Protein AF-Q30DN9-F1 (afdb_monomer_lite)

Foldseek 3Di:
DPPPDDDDDPPDDDDDDDDDDLQPDDVVVPRHHLPPPQADCPDPDCSHQCNSNDPPGDDDDDPPPD

pLDDT: mean 85.09, std 11.82, range [47.91, 95.56]

Structure (mmCIF, N/CA/C/O backbone):
data_AF-Q30DN9-F1
#
_entry.id   AF-Q30DN9-F1
#
loop_
_atom_site.group_PDB
_atom_site.id
_atom_site.type_symbol
_atom_site.lab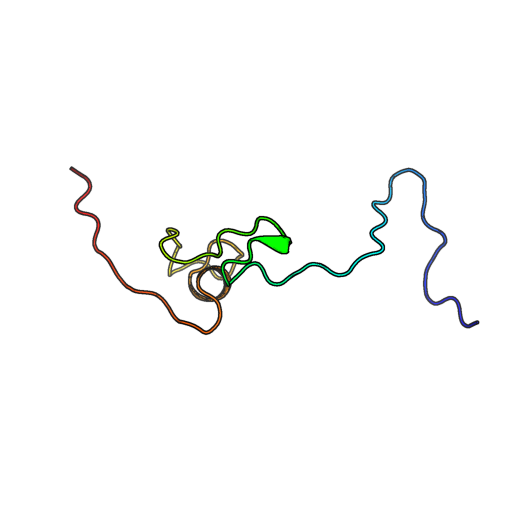el_atom_id
_atom_site.label_alt_id
_atom_site.label_comp_id
_atom_site.label_asym_id
_atom_site.label_entity_id
_atom_site.label_seq_id
_atom_site.pdbx_PDB_ins_code
_atom_site.Cartn_x
_atom_site.Cartn_y
_atom_site.Cartn_z
_atom_site.occupancy
_atom_site.B_iso_or_equiv
_atom_site.auth_seq_id
_atom_site.auth_comp_id
_atom_site.auth_asym_id
_atom_site.auth_atom_id
_atom_site.pdbx_PDB_model_num
ATOM 1 N N . CYS A 1 1 ? 15.207 15.665 -24.999 1.00 57.56 1 CYS A N 1
ATOM 2 C CA . CYS A 1 1 ? 14.791 14.846 -23.843 1.00 57.56 1 CYS A CA 1
ATOM 3 C C . CYS A 1 1 ? 15.467 15.367 -22.584 1.00 57.56 1 CYS A C 1
ATOM 5 O O . CYS A 1 1 ? 16.686 15.320 -22.497 1.00 57.56 1 CYS A O 1
ATOM 7 N N . HIS A 1 2 ? 14.701 15.943 -21.660 1.00 53.41 2 HIS A N 1
ATOM 8 C CA . HIS A 1 2 ? 15.222 16.502 -20.413 1.00 53.41 2 HIS A CA 1
ATOM 9 C C . HIS A 1 2 ? 15.338 15.359 -19.392 1.00 53.41 2 HIS A C 1
ATOM 11 O O . HIS A 1 2 ? 14.343 14.971 -18.784 1.00 53.41 2 HIS A O 1
ATOM 17 N N . SER A 1 3 ? 16.526 14.753 -19.287 1.00 67.12 3 SER A N 1
ATOM 18 C CA . SER A 1 3 ? 16.776 13.639 -18.364 1.00 67.12 3 SER A CA 1
ATOM 19 C C . SER A 1 3 ? 16.820 14.163 -16.930 1.00 67.12 3 SER A C 1
ATOM 21 O O . SER A 1 3 ? 17.854 14.639 -16.472 1.00 67.12 3 SER A O 1
ATOM 23 N N . ARG A 1 4 ? 15.678 14.121 -16.232 1.00 72.31 4 ARG A N 1
ATOM 24 C CA . ARG A 1 4 ? 15.575 14.444 -14.794 1.00 72.31 4 ARG A CA 1
ATOM 25 C C . ARG A 1 4 ? 16.009 13.298 -13.877 1.00 72.31 4 ARG A C 1
ATOM 27 O O . ARG A 1 4 ? 15.970 13.458 -12.663 1.00 72.31 4 ARG A O 1
ATOM 34 N N . PHE A 1 5 ? 16.405 12.164 -14.447 1.00 77.25 5 PHE A N 1
ATOM 35 C CA . PHE A 1 5 ? 16.755 10.955 -13.712 1.00 77.25 5 PHE A CA 1
ATOM 36 C C . PHE A 1 5 ? 18.175 10.516 -14.066 1.00 77.25 5 PHE A C 1
ATOM 38 O O . PHE A 1 5 ? 18.602 10.640 -15.219 1.00 77.25 5 PHE A O 1
ATOM 45 N N . ASN A 1 6 ? 18.898 10.033 -13.055 1.00 85.69 6 ASN A N 1
ATOM 46 C CA . ASN A 1 6 ? 20.192 9.388 -13.241 1.00 85.69 6 ASN A CA 1
ATOM 47 C C . ASN A 1 6 ? 20.003 8.061 -13.983 1.00 85.69 6 ASN A C 1
ATOM 49 O O . ASN A 1 6 ? 18.957 7.421 -13.857 1.00 85.69 6 ASN A O 1
ATOM 53 N N . SER A 1 7 ? 21.018 7.646 -14.741 1.00 89.19 7 SER A N 1
ATOM 54 C CA . SER A 1 7 ? 21.029 6.315 -15.343 1.00 89.19 7 SER A CA 1
ATOM 55 C C . SER A 1 7 ? 20.968 5.254 -14.238 1.00 89.19 7 SER A C 1
ATOM 57 O O . SER A 1 7 ? 21.767 5.337 -13.301 1.00 89.19 7 SER A O 1
ATOM 59 N N . PRO A 1 8 ? 20.052 4.278 -14.326 1.00 90.31 8 PRO A N 1
ATOM 60 C CA . PRO A 1 8 ? 19.949 3.219 -13.333 1.00 90.31 8 PRO A CA 1
ATOM 61 C C . PRO A 1 8 ? 21.217 2.355 -13.310 1.00 90.31 8 PRO A C 1
ATOM 63 O O . PRO A 1 8 ? 21.861 2.125 -14.337 1.00 90.31 8 PRO A O 1
ATOM 66 N N . THR A 1 9 ? 21.573 1.887 -12.120 1.00 92.88 9 THR A N 1
ATOM 67 C CA . THR A 1 9 ? 22.670 0.956 -11.851 1.00 92.88 9 THR A CA 1
ATOM 68 C C . THR A 1 9 ? 22.178 -0.492 -11.880 1.00 92.88 9 THR A C 1
ATOM 70 O O . THR A 1 9 ? 20.982 -0.768 -11.918 1.00 92.88 9 THR A O 1
ATOM 73 N N . THR A 1 10 ? 23.101 -1.453 -11.825 1.00 93.62 10 THR A N 1
ATOM 74 C CA . THR A 1 10 ? 22.763 -2.886 -11.770 1.00 93.62 10 THR A CA 1
ATOM 75 C C . THR A 1 10 ? 22.080 -3.315 -10.470 1.00 93.62 10 THR A C 1
ATOM 77 O O . THR A 1 10 ? 21.556 -4.424 -10.412 1.00 93.62 10 THR A O 1
ATOM 80 N N . GLN A 1 11 ? 22.097 -2.476 -9.430 1.00 95.56 11 GLN A N 1
ATOM 81 C CA . GLN A 1 11 ? 21.446 -2.750 -8.145 1.00 95.56 11 GLN A CA 1
ATOM 82 C C . GLN A 1 11 ? 20.030 -2.167 -8.062 1.00 95.56 11 GLN A C 1
ATOM 84 O O . GLN A 1 11 ? 19.311 -2.458 -7.107 1.00 95.56 11 GLN A O 1
ATOM 89 N N . ASP A 1 12 ? 19.624 -1.366 -9.048 1.00 92.94 12 ASP A N 1
ATOM 90 C CA . ASP A 1 12 ? 18.315 -0.727 -9.058 1.00 92.94 12 ASP A CA 1
ATOM 91 C C . ASP A 1 12 ? 17.247 -1.665 -9.633 1.00 92.94 12 ASP A C 1
ATOM 93 O O . ASP A 1 12 ? 17.469 -2.383 -10.611 1.00 92.94 12 ASP A O 1
ATOM 97 N N . LEU A 1 13 ? 16.052 -1.635 -9.040 1.00 92.62 13 LEU A N 1
ATOM 98 C CA . LEU A 1 13 ? 14.893 -2.357 -9.560 1.00 92.62 13 LEU A CA 1
ATOM 99 C C . LEU A 1 13 ? 14.163 -1.486 -10.582 1.00 92.62 13 LEU A C 1
ATOM 101 O O . LEU A 1 13 ? 13.564 -0.468 -10.233 1.00 92.62 13 LEU A O 1
ATOM 105 N N . LEU A 1 14 ? 14.199 -1.910 -11.846 1.00 91.44 14 LEU A N 1
ATOM 106 C CA . LEU A 1 14 ? 13.426 -1.294 -12.919 1.00 91.44 14 LEU A CA 1
ATOM 107 C C . LEU A 1 14 ? 12.096 -2.027 -13.107 1.00 91.44 14 LEU A C 1
ATOM 109 O O . LEU A 1 14 ? 12.066 -3.243 -13.286 1.00 91.44 14 LEU A O 1
ATOM 113 N N . TYR A 1 15 ? 11.008 -1.266 -13.127 1.00 90.38 15 TYR A N 1
ATOM 114 C CA . TYR A 1 15 ? 9.685 -1.726 -13.535 1.00 90.38 15 TYR A CA 1
ATOM 115 C C . TYR A 1 15 ? 9.247 -0.936 -14.770 1.00 90.38 15 TYR A C 1
ATOM 117 O O . TYR A 1 15 ? 9.603 0.232 -14.932 1.00 90.38 15 TYR A O 1
ATOM 125 N N . ILE A 1 16 ? 8.512 -1.595 -15.661 1.00 92.44 16 ILE A N 1
ATOM 126 C CA . ILE A 1 16 ? 8.035 -1.004 -16.920 1.00 92.44 16 ILE A CA 1
ATOM 127 C C . ILE A 1 16 ? 6.527 -0.796 -16.837 1.00 92.44 16 ILE A C 1
ATOM 129 O O . ILE A 1 16 ? 6.025 0.277 -17.166 1.00 92.44 16 ILE A O 1
ATOM 133 N N . ASP A 1 17 ? 5.823 -1.815 -16.352 1.00 92.38 17 ASP A N 1
ATOM 134 C CA . ASP A 1 17 ? 4.376 -1.787 -16.242 1.00 92.38 17 ASP A CA 1
ATOM 135 C C . ASP A 1 17 ? 3.930 -1.123 -14.933 1.00 92.38 17 ASP A C 1
ATOM 137 O O . ASP A 1 17 ? 4.554 -1.323 -13.883 1.00 92.38 17 ASP A O 1
ATOM 141 N N . PRO A 1 18 ? 2.847 -0.329 -14.968 1.00 92.12 18 PRO A N 1
ATOM 142 C CA . PRO A 1 18 ? 2.277 0.255 -13.765 1.00 92.12 18 PRO A CA 1
ATOM 143 C C . PRO A 1 18 ? 1.707 -0.835 -12.854 1.00 92.12 18 PRO A C 1
ATOM 145 O O . PRO A 1 18 ? 1.166 -1.844 -13.311 1.00 92.12 18 PRO A O 1
ATOM 148 N N . THR A 1 19 ? 1.775 -0.608 -11.544 1.00 92.06 19 THR A N 1
ATOM 149 C CA . THR A 1 19 ? 1.166 -1.514 -10.570 1.00 92.06 19 THR A CA 1
ATOM 150 C C . THR A 1 19 ? -0.357 -1.502 -10.705 1.00 92.06 19 THR A C 1
ATOM 152 O O . THR A 1 19 ? -0.946 -0.417 -10.745 1.00 92.06 19 THR A O 1
ATOM 155 N N . PRO A 1 20 ? -1.010 -2.675 -10.746 1.00 93.62 20 PRO A N 1
ATOM 156 C CA . PRO A 1 20 ? -2.461 -2.747 -10.771 1.00 93.62 20 PRO A CA 1
ATOM 157 C C . PRO A 1 20 ? -3.061 -2.346 -9.418 1.00 93.62 20 PRO A C 1
ATOM 159 O O . PRO A 1 20 ? -2.368 -2.277 -8.402 1.00 93.62 20 PRO A O 1
ATOM 162 N N . ASP A 1 21 ? -4.372 -2.119 -9.407 1.00 91.56 21 ASP A N 1
ATOM 163 C CA . ASP A 1 21 ? -5.130 -1.965 -8.168 1.00 91.56 21 ASP A CA 1
ATOM 164 C C . ASP A 1 21 ? -5.291 -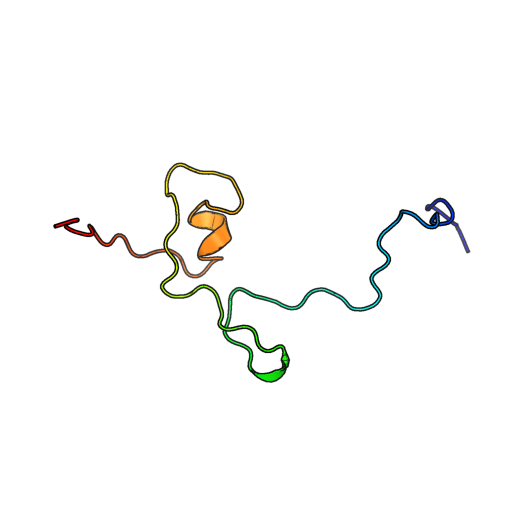3.327 -7.468 1.00 91.56 21 ASP A C 1
ATOM 166 O O . ASP A 1 21 ? -5.825 -4.281 -8.041 1.00 91.56 21 ASP A O 1
ATOM 170 N N . TYR A 1 22 ? -4.816 -3.407 -6.223 1.00 92.56 22 TYR A N 1
ATOM 171 C CA . TYR A 1 22 ? -4.888 -4.600 -5.376 1.00 92.56 22 TYR A CA 1
ATOM 172 C C . TYR A 1 22 ? -6.024 -4.551 -4.349 1.00 92.56 22 TYR A C 1
ATOM 174 O O . TYR A 1 22 ? -6.208 -5.513 -3.606 1.00 92.56 22 TYR A O 1
ATOM 182 N N . CYS A 1 23 ? -6.792 -3.462 -4.293 1.00 91.19 23 CYS A N 1
ATOM 183 C CA . CYS A 1 23 ? -7.937 -3.341 -3.396 1.00 91.19 23 CYS A CA 1
ATOM 184 C C . CYS A 1 23 ? -9.052 -4.311 -3.794 1.00 91.19 23 CYS A C 1
ATOM 186 O O . CYS A 1 23 ? -9.640 -4.991 -2.948 1.00 91.19 23 CYS A O 1
ATOM 188 N N . VAL A 1 24 ? -9.319 -4.409 -5.097 1.00 91.62 24 VAL A N 1
ATOM 189 C CA . VAL A 1 24 ? -10.404 -5.218 -5.657 1.00 91.62 24 VAL A CA 1
ATOM 190 C C . VAL A 1 24 ? -9.859 -6.530 -6.213 1.00 91.62 24 VAL A C 1
ATOM 192 O O . VAL A 1 24 ? -8.740 -6.597 -6.727 1.00 91.62 24 VAL A O 1
ATOM 195 N N . ARG A 1 25 ? -10.665 -7.592 -6.132 1.00 93.50 25 ARG A N 1
ATOM 196 C CA . ARG A 1 25 ? -10.341 -8.865 -6.775 1.00 93.50 25 ARG A CA 1
ATOM 197 C C . ARG A 1 25 ? -10.244 -8.668 -8.287 1.00 93.50 25 ARG A C 1
ATOM 199 O O . ARG A 1 25 ? -11.178 -8.173 -8.913 1.00 93.50 25 ARG A O 1
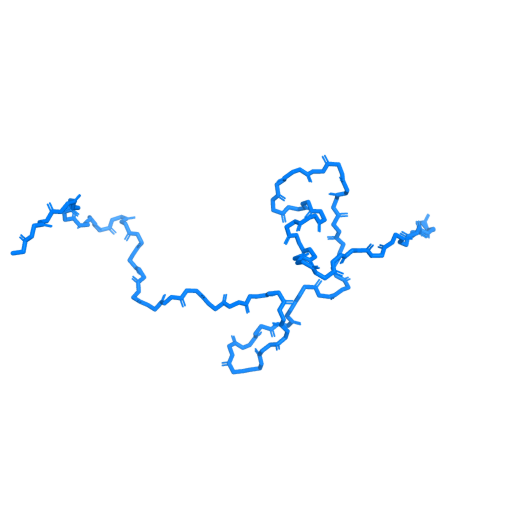ATOM 206 N N . ASN A 1 26 ? -9.133 -9.106 -8.863 1.00 95.44 26 ASN A N 1
ATOM 207 C CA . ASN A 1 26 ? -8.865 -9.054 -10.290 1.00 95.44 26 ASN A CA 1
ATOM 208 C C . ASN A 1 26 ? -8.169 -10.349 -10.725 1.00 95.44 26 ASN A C 1
ATOM 210 O O . ASN A 1 26 ? -6.989 -10.562 -10.458 1.00 95.44 26 ASN A O 1
ATOM 214 N N . GLU A 1 27 ? -8.909 -11.223 -11.406 1.00 95.25 27 GLU A N 1
ATOM 215 C CA . GLU A 1 27 ? -8.406 -12.537 -11.826 1.00 95.25 27 GLU A CA 1
ATOM 216 C C . GLU A 1 27 ? -7.358 -12.440 -12.937 1.00 95.25 27 GLU A C 1
ATOM 218 O O . GLU A 1 27 ? -6.450 -13.265 -12.986 1.00 95.25 27 GLU A O 1
ATOM 223 N N . SER A 1 28 ? -7.418 -11.399 -13.772 1.00 94.94 28 SER A N 1
ATOM 224 C CA . SER A 1 28 ? -6.442 -11.171 -14.843 1.00 94.94 28 SER A CA 1
ATOM 225 C C . SER A 1 28 ? -5.045 -10.887 -14.296 1.00 94.94 28 SER A C 1
ATOM 227 O O . SER A 1 28 ? -4.056 -11.290 -14.901 1.00 94.94 28 SER A O 1
ATOM 229 N N . THR A 1 29 ? -4.954 -10.201 -13.153 1.00 93.56 29 THR A N 1
ATOM 230 C CA . THR A 1 29 ? -3.681 -9.950 -12.456 1.00 93.56 29 THR A CA 1
ATOM 231 C C . THR A 1 29 ? -3.384 -10.989 -11.372 1.00 93.56 29 THR A C 1
ATOM 233 O O . THR A 1 29 ? -2.305 -10.966 -10.787 1.00 93.56 29 THR A O 1
ATOM 236 N N . GLY A 1 30 ? -4.330 -11.889 -11.079 1.00 93.75 30 GLY A N 1
ATOM 237 C CA . GLY A 1 30 ? -4.256 -12.836 -9.962 1.00 93.75 30 GLY A CA 1
ATOM 238 C C . GLY A 1 30 ? -4.464 -12.203 -8.579 1.00 93.75 30 GLY A C 1
ATOM 239 O O . GLY A 1 30 ? -4.254 -12.865 -7.565 1.00 93.75 30 GLY A O 1
ATOM 240 N N . SER A 1 31 ? -4.878 -10.935 -8.512 1.00 95.25 31 SER A N 1
ATOM 241 C CA . SER A 1 31 ? -5.168 -10.248 -7.252 1.00 95.25 31 SER A CA 1
ATOM 242 C C . SER A 1 31 ? -6.467 -10.766 -6.633 1.00 95.25 31 SER A C 1
ATOM 244 O O . SER A 1 31 ? -7.519 -10.774 -7.274 1.00 95.25 31 SER A O 1
ATOM 246 N N . LEU A 1 32 ? -6.429 -11.141 -5.354 1.00 94.75 32 LEU A N 1
ATOM 247 C CA . LEU A 1 32 ? -7.619 -11.558 -4.600 1.00 94.75 32 LEU A CA 1
ATOM 248 C C . LEU A 1 32 ? -8.400 -10.380 -3.994 1.00 94.75 32 LEU A C 1
ATOM 250 O O . LEU A 1 32 ? -9.512 -10.581 -3.509 1.00 94.75 32 LEU A O 1
ATOM 254 N N . GLY A 1 33 ? -7.850 -9.164 -4.046 1.00 92.75 33 GLY A N 1
ATOM 255 C CA . GLY A 1 33 ? -8.375 -8.015 -3.312 1.00 92.75 33 GLY A CA 1
ATOM 256 C C . GLY A 1 33 ? -8.003 -8.039 -1.825 1.00 92.75 33 GLY A C 1
ATOM 257 O O . GLY A 1 33 ? -7.336 -8.958 -1.340 1.00 92.75 33 GLY A O 1
ATOM 258 N N . THR A 1 34 ? -8.449 -7.028 -1.076 1.00 91.56 34 THR A N 1
ATOM 259 C CA . THR A 1 34 ? -8.169 -6.903 0.368 1.00 91.56 34 THR A CA 1
ATOM 260 C C . THR A 1 34 ? -9.365 -7.171 1.280 1.00 91.56 34 THR A C 1
ATOM 262 O O . THR A 1 34 ? -9.234 -7.111 2.505 1.00 91.56 34 THR A O 1
ATOM 265 N N . GLN A 1 35 ? -10.521 -7.520 0.713 1.00 88.69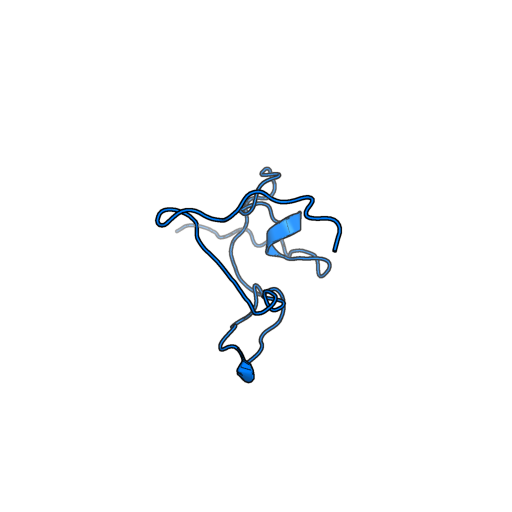 35 GLN A N 1
ATOM 266 C CA . GLN A 1 35 ? -11.726 -7.820 1.483 1.00 88.69 35 GLN A CA 1
ATOM 267 C C . GLN A 1 35 ? -11.496 -8.989 2.456 1.00 88.69 35 GLN A C 1
ATOM 269 O O . GLN A 1 35 ? -10.952 -10.028 2.087 1.00 88.69 35 GLN A O 1
ATOM 274 N N . GLY A 1 36 ? -11.919 -8.816 3.711 1.00 86.44 36 GLY A N 1
ATOM 275 C CA . GLY A 1 36 ? -11.792 -9.838 4.756 1.00 86.44 36 GLY A CA 1
ATOM 276 C C . GLY A 1 36 ? -10.390 -9.976 5.361 1.00 86.44 36 GLY A C 1
ATOM 277 O O . GLY A 1 36 ? -10.186 -10.839 6.215 1.00 86.44 36 GLY A O 1
ATOM 278 N N . ARG A 1 37 ? -9.418 -9.142 4.961 1.00 89.56 37 ARG A N 1
ATOM 279 C CA . ARG A 1 37 ? -8.099 -9.096 5.608 1.00 89.56 37 ARG A CA 1
ATOM 280 C C . ARG A 1 37 ? -8.189 -8.393 6.959 1.00 89.56 37 ARG A C 1
ATOM 282 O O . ARG A 1 37 ? -8.915 -7.416 7.123 1.00 89.56 37 ARG A O 1
ATOM 289 N N . LEU A 1 38 ? -7.397 -8.875 7.913 1.00 90.00 38 LEU A N 1
ATOM 290 C CA . LEU A 1 38 ? -7.242 -8.220 9.205 1.00 90.00 38 LEU A CA 1
ATOM 291 C C . LEU A 1 38 ? -6.360 -6.975 9.048 1.00 90.00 38 LEU A C 1
ATOM 293 O O . LEU A 1 38 ? -5.353 -7.009 8.338 1.00 90.00 38 LEU A O 1
ATOM 297 N N . CYS A 1 39 ? -6.740 -5.896 9.720 1.00 90.38 39 CYS A N 1
ATOM 298 C CA . CYS A 1 39 ? -6.017 -4.631 9.719 1.00 90.38 39 CYS A CA 1
ATOM 299 C C . CYS A 1 39 ? -5.931 -4.070 11.140 1.00 90.38 39 CYS A C 1
ATOM 301 O O . CYS A 1 39 ? -6.738 -4.406 12.012 1.00 90.38 39 CYS A O 1
ATOM 303 N N . ASN A 1 40 ? -4.947 -3.207 11.378 1.00 91.06 40 ASN A N 1
ATOM 304 C CA . ASN A 1 40 ? -4.761 -2.528 12.647 1.00 91.06 40 ASN A CA 1
ATOM 305 C C . ASN A 1 40 ? -5.392 -1.131 12.600 1.00 91.06 40 ASN A C 1
ATOM 307 O O . ASN A 1 40 ? -4.938 -0.259 11.867 1.00 91.06 40 ASN A O 1
ATOM 311 N N . LYS A 1 41 ? -6.427 -0.883 13.409 1.00 86.88 41 LYS A N 1
ATOM 312 C CA . LYS A 1 41 ? -7.125 0.415 13.422 1.00 86.88 41 LYS A CA 1
ATOM 313 C C . LYS A 1 41 ? -6.238 1.577 13.884 1.00 86.88 41 LYS A C 1
ATOM 315 O O . LYS A 1 41 ? -6.500 2.710 13.504 1.00 86.88 41 LYS A O 1
ATOM 320 N N . THR A 1 42 ? -5.243 1.321 14.734 1.00 88.81 42 THR A N 1
ATOM 321 C CA . THR A 1 42 ? -4.380 2.383 15.274 1.00 88.81 42 THR A CA 1
ATOM 322 C C . THR A 1 42 ? -3.152 2.647 14.412 1.00 88.81 42 THR A C 1
ATOM 324 O O . THR A 1 42 ? -2.403 3.565 14.724 1.00 88.81 42 THR A O 1
ATOM 327 N N . SER A 1 43 ? -2.899 1.825 13.388 1.00 92.19 43 SER A N 1
ATOM 328 C CA . SER A 1 43 ? -1.767 2.032 12.489 1.00 92.19 43 SER A CA 1
ATOM 329 C C . SER A 1 43 ? -2.145 2.978 11.355 1.00 92.19 43 SER A C 1
ATOM 331 O O . SER A 1 43 ? -3.211 2.849 10.756 1.00 92.19 43 SER A O 1
ATOM 333 N N . GLU A 1 44 ? -1.232 3.890 11.041 1.00 89.12 44 GLU A N 1
ATOM 334 C CA . GLU A 1 44 ? -1.298 4.787 9.880 1.00 89.12 44 GLU A CA 1
ATOM 335 C C . GLU A 1 44 ? -0.542 4.206 8.667 1.00 89.12 44 GLU A C 1
ATOM 337 O O . GLU A 1 44 ? -0.531 4.790 7.587 1.00 89.12 44 GLU A O 1
ATOM 342 N N . GLY A 1 45 ? 0.130 3.062 8.845 1.00 88.50 45 GLY A N 1
ATOM 343 C CA . GLY A 1 45 ? 0.945 2.413 7.822 1.00 88.50 45 GLY A CA 1
ATOM 344 C C . GLY A 1 45 ? 0.165 1.450 6.926 1.00 88.50 45 GLY A C 1
ATOM 345 O O . GLY A 1 45 ? -1.061 1.382 6.944 1.00 88.50 45 GLY A O 1
ATOM 346 N N . MET A 1 46 ? 0.897 0.647 6.150 1.00 88.38 46 MET A N 1
ATOM 347 C CA . MET A 1 46 ? 0.316 -0.345 5.232 1.00 88.38 46 MET A CA 1
ATOM 348 C C . MET A 1 46 ? -0.493 -1.445 5.927 1.00 88.38 46 MET A C 1
ATOM 350 O O . MET A 1 46 ? -1.210 -2.159 5.247 1.00 88.38 46 MET A O 1
ATOM 354 N N . ASP A 1 47 ? -0.372 -1.625 7.240 1.00 89.69 47 ASP A N 1
ATOM 355 C CA . ASP A 1 47 ? -1.208 -2.516 8.055 1.00 89.69 47 ASP A CA 1
ATOM 356 C C . ASP A 1 47 ? -2.455 -1.810 8.621 1.00 89.69 47 ASP A C 1
ATOM 358 O O . ASP A 1 47 ? -3.345 -2.460 9.175 1.00 89.69 47 ASP A O 1
ATOM 362 N N . GLY A 1 48 ? -2.528 -0.489 8.461 1.00 91.31 48 GLY A N 1
ATOM 363 C CA . GLY A 1 48 ? -3.624 0.372 8.871 1.00 91.31 48 GLY A CA 1
ATOM 364 C C . GLY A 1 48 ? -4.910 0.085 8.111 1.00 91.31 48 GLY A C 1
ATOM 365 O O . GLY A 1 48 ? -4.894 -0.107 6.896 1.00 91.31 48 GLY A O 1
ATOM 366 N N . CYS A 1 49 ? -6.048 0.091 8.805 1.00 90.31 49 CYS A N 1
ATOM 367 C CA . CYS A 1 49 ? -7.345 -0.170 8.169 1.00 90.31 49 CYS A CA 1
ATOM 368 C C . CYS A 1 49 ? -7.720 0.857 7.090 1.00 90.31 49 CYS A C 1
ATOM 370 O O . CYS A 1 49 ? -8.426 0.510 6.149 1.00 90.31 49 CYS A O 1
ATOM 372 N N . GLU A 1 50 ? -7.231 2.094 7.195 1.00 87.56 50 GLU A N 1
ATOM 373 C CA . GLU A 1 50 ? -7.468 3.140 6.192 1.00 87.56 50 GLU A CA 1
ATOM 374 C C . GLU A 1 50 ? -6.822 2.808 4.838 1.00 87.56 50 GLU A C 1
ATOM 376 O O . GLU A 1 50 ? -7.454 2.967 3.796 1.00 87.56 50 GLU A O 1
ATOM 381 N N . LEU A 1 51 ? -5.596 2.273 4.846 1.00 90.06 51 LEU A N 1
ATOM 382 C CA . LEU A 1 51 ? -4.899 1.864 3.625 1.00 90.06 51 LEU A CA 1
ATOM 383 C C . LEU A 1 51 ? -5.294 0.450 3.183 1.00 90.06 51 LEU A C 1
ATOM 385 O O . LEU A 1 51 ? -5.532 0.212 2.003 1.00 90.06 51 LEU A O 1
ATOM 389 N N . MET A 1 52 ? -5.410 -0.490 4.121 1.00 90.19 52 MET A N 1
ATOM 390 C CA . MET A 1 52 ? -5.698 -1.898 3.826 1.00 90.19 52 MET A CA 1
ATOM 391 C C . MET A 1 52 ? -7.094 -2.127 3.267 1.00 90.19 52 MET A C 1
ATOM 393 O O . MET A 1 52 ? -7.271 -2.973 2.391 1.00 90.19 52 MET A O 1
ATOM 397 N N . CYS A 1 53 ? -8.087 -1.402 3.777 1.00 89.88 53 CYS A N 1
ATOM 398 C CA . CYS A 1 53 ? -9.472 -1.559 3.348 1.00 89.88 53 CYS A CA 1
ATOM 399 C C . CYS A 1 53 ? -9.856 -0.576 2.235 1.00 89.88 53 CYS A C 1
ATOM 401 O O . CYS A 1 53 ? -10.985 -0.617 1.739 1.00 89.88 53 CYS A O 1
ATOM 403 N N . CYS A 1 54 ? -8.9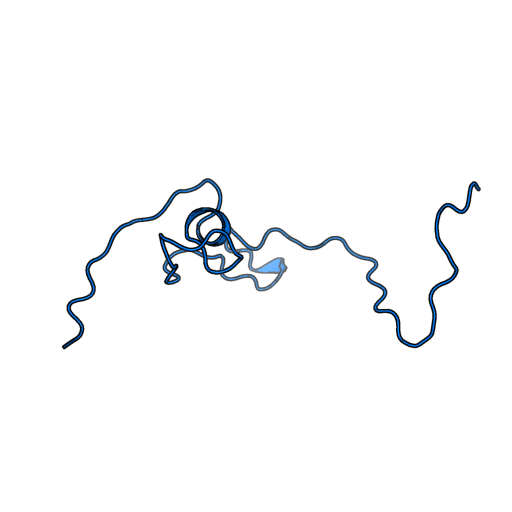00 0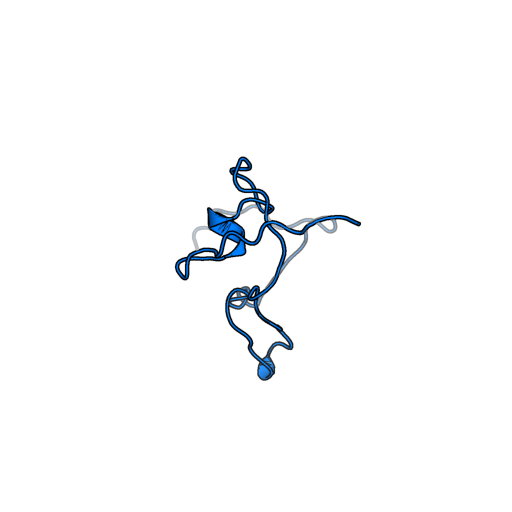.254 1.797 1.00 88.06 54 CYS A N 1
ATOM 404 C CA . CYS A 1 54 ? -9.066 1.226 0.726 1.00 88.06 54 CYS A CA 1
ATOM 405 C C . CYS A 1 54 ? -10.312 2.127 0.989 1.00 88.06 54 CYS A C 1
ATOM 407 O O . CYS A 1 54 ? -10.773 2.210 2.133 1.00 88.06 54 CYS A O 1
ATOM 409 N N . PRO A 1 55 ? -10.918 2.827 0.007 1.00 78.31 55 PRO A N 1
ATOM 410 C CA . PRO A 1 55 ? -12.044 3.720 0.301 1.00 78.31 55 PRO A CA 1
ATOM 411 C C . PRO A 1 55 ? -13.352 2.986 0.652 1.00 78.31 55 PRO A C 1
ATOM 413 O O . PRO A 1 55 ? -14.357 3.639 0.920 1.00 78.31 55 PRO A O 1
ATOM 416 N N . ALA A 1 56 ? -13.372 1.647 0.652 1.00 76.69 56 ALA A N 1
ATOM 417 C CA . ALA A 1 56 ? -14.564 0.862 0.972 1.00 76.69 56 ALA A CA 1
ATOM 418 C C . ALA A 1 56 ? -14.917 0.879 2.473 1.00 76.69 56 ALA A C 1
ATOM 420 O O . ALA A 1 56 ? -16.055 0.578 2.831 1.00 76.69 56 ALA A O 1
ATOM 421 N N . GLY A 1 57 ? -13.972 1.257 3.343 1.00 78.44 57 GLY A N 1
ATOM 422 C CA . GLY A 1 57 ? -14.143 1.208 4.797 1.00 78.44 57 GLY A CA 1
ATOM 423 C C . GLY A 1 57 ? -13.906 -0.190 5.376 1.00 78.44 57 GLY A C 1
ATOM 424 O O . GLY A 1 57 ? -13.595 -1.134 4.655 1.00 78.44 57 GLY A O 1
ATOM 425 N N . TYR A 1 58 ? -14.013 -0.321 6.700 1.00 80.62 58 TYR A N 1
ATOM 426 C CA . TYR A 1 58 ? -13.710 -1.562 7.415 1.00 80.62 58 TYR A CA 1
ATOM 427 C C . TYR A 1 58 ? -14.785 -1.908 8.442 1.00 80.62 58 TYR A C 1
ATOM 429 O O . TYR A 1 58 ? -15.266 -1.050 9.185 1.00 80.62 58 TYR A O 1
ATOM 437 N N . ASP A 1 59 ? -15.107 -3.194 8.527 1.00 77.12 59 ASP A N 1
ATOM 438 C CA . ASP A 1 59 ? -15.990 -3.731 9.552 1.00 77.12 59 ASP A CA 1
ATOM 439 C C . ASP A 1 59 ? -15.201 -4.066 10.824 1.00 77.12 59 ASP A C 1
ATOM 441 O O . ASP A 1 59 ? -14.097 -4.615 10.788 1.00 77.12 59 ASP A O 1
ATOM 445 N N . GLN A 1 60 ? -15.772 -3.744 11.985 1.00 70.25 60 GLN A N 1
ATOM 446 C CA . GLN A 1 60 ? -15.152 -4.030 13.277 1.00 70.25 60 GLN A CA 1
ATOM 447 C C . GLN A 1 60 ? -15.678 -5.349 13.842 1.00 70.25 60 GLN A C 1
ATOM 449 O O . GLN A 1 60 ? -16.651 -5.376 14.597 1.00 70.25 60 GLN A O 1
ATOM 454 N N . PHE A 1 61 ? -15.014 -6.453 13.521 1.00 68.94 61 PHE A N 1
ATOM 455 C CA . PHE A 1 61 ? -15.324 -7.740 14.137 1.00 68.94 61 PHE A CA 1
ATOM 456 C C . PHE A 1 61 ? -14.483 -7.917 15.404 1.00 68.94 61 PHE A C 1
ATOM 458 O O . PHE A 1 61 ? -13.255 -7.945 15.349 1.00 68.94 61 PHE A O 1
ATOM 465 N N . LYS A 1 62 ? -15.129 -8.053 16.568 1.00 60.50 62 LYS A N 1
ATOM 466 C CA . LYS A 1 62 ? -14.437 -8.541 17.767 1.00 60.50 62 LYS A CA 1
ATOM 467 C C . LYS A 1 62 ? -14.231 -10.039 17.593 1.00 60.50 62 LYS A C 1
ATOM 469 O O . LYS A 1 62 ? -15.146 -10.820 17.836 1.00 60.50 62 LYS A O 1
ATOM 474 N N . THR A 1 63 ? -13.046 -10.447 17.159 1.00 59.84 63 THR A N 1
ATOM 475 C CA . THR A 1 63 ? -12.656 -11.853 17.251 1.00 59.84 63 THR A CA 1
ATOM 476 C C . THR A 1 63 ? -12.583 -12.211 18.732 1.00 59.84 63 THR A C 1
ATOM 478 O O . THR A 1 63 ? -11.712 -11.711 19.445 1.00 59.84 63 THR A O 1
ATOM 481 N N . VAL A 1 64 ? -13.507 -13.045 19.216 1.00 62.38 64 VAL A N 1
ATOM 482 C CA . VAL A 1 64 ? -13.336 -13.731 20.501 1.00 62.38 64 VAL A CA 1
ATOM 483 C C . VAL A 1 64 ? -12.218 -14.739 20.269 1.00 62.38 64 VAL A C 1
ATOM 485 O O . VAL A 1 64 ? -12.445 -15.817 19.728 1.00 62.38 64 VAL A O 1
ATOM 488 N N . GLN A 1 65 ? -10.986 -14.332 20.552 1.00 55.22 65 GLN A N 1
ATOM 489 C CA . GLN A 1 65 ? -9.830 -15.211 20.468 1.00 55.22 65 GLN A CA 1
ATOM 490 C C . GLN A 1 65 ? -9.986 -16.239 21.597 1.00 55.22 65 GLN A C 1
ATOM 492 O O . GLN A 1 65 ? -9.809 -15.898 22.764 1.00 55.22 65 GLN A O 1
ATOM 497 N N . THR A 1 66 ? -10.466 -17.433 21.241 1.00 47.91 66 THR A N 1
ATOM 498 C CA . THR A 1 66 ? -10.644 -18.582 22.143 1.00 47.91 66 THR A CA 1
ATOM 499 C C . THR A 1 66 ? -9.489 -19.543 21.939 1.00 47.91 66 THR A C 1
ATOM 501 O O . THR A 1 66 ? -9.089 -19.703 20.762 1.00 47.91 66 THR A O 1
#

Sequence (66 aa):
CHSRFNSPTTQDLLYIDPTPDYCVRNESTGSLGTQGRLCNKTSEGMDGCELMCCPAGYDQFKTVQT

Secondary structure (DSSP, 8-state):
----SPPPPTTS----SPPPP-SSEETTTTEE-STT---BTT--STTBHHHHTGGG----------

Organism: Ovis aries (NCBI:txid9940)

Radius of gyration: 17.87 Å; chains: 1; bounding box: 39×35×46 Å

InterPro domains:
  IPR005817 Wnt [PF00110] (3-64)
  IPR005817 Wnt [PTHR12027] (3-64)